Protein AF-A0A2A4JG97-F1 (afdb_monomer_lite)

pLDDT: mean 82.84, std 9.25, range [38.19, 96.69]

Sequence (139 aa):
MTTPAKLYGRELSTYDEVDVDELLAKLSQEELTMLAKEVDPDDNFLPPSQRNNYDCEKDPTGPLNRKKLIEHINKQALETPDRPEIKPYVAGVVRGKKWIPPPAPEKVREAEEQISIDLGDEYERALTDASQEEIIDLA

Radius of gyration: 41.35 Å; chains: 1; bounding box: 67×60×105 Å

Foldseek 3Di:
DDDADDDPNHGPVVCVPDDPVVVVVPDDPVVNVVVCLPACCPPPVDDNVSRHSDDDPDDDPPDDDPVVVVVVVVVCVVPDDDDDDPDDDDPPDDPDDDDDDDPDPVVVVVVVVVVPDCPDPVVVCCVVVDDPVRVVVVD

Secondary structure (DSSP, 8-state):
-PPPPEETTEEGGGSTTS-HHHHHHTS-HHHHHHHHH---TT-TTS-GGGS------SPP--S--HHHHHHHHHHHHHHSPPPP-SS---TT---SPPP-PPPPPHHHHHHHHHS-----HHHHHHHHH--HHHHHHH-

Structure (mmCIF, N/CA/C/O backbone):
data_AF-A0A2A4JG97-F1
#
_entry.id   AF-A0A2A4JG97-F1
#
loop_
_atom_site.group_PDB
_atom_site.id
_atom_site.type_symbol
_atom_site.label_atom_id
_atom_site.label_alt_id
_atom_site.label_comp_id
_atom_site.label_asym_id
_atom_site.label_entity_id
_atom_site.label_seq_id
_atom_site.pdbx_PDB_ins_code
_atom_site.Cartn_x
_atom_site.Cartn_y
_atom_site.Cartn_z
_atom_site.occupancy
_atom_site.B_iso_or_equiv
_atom_site.auth_seq_id
_atom_site.auth_comp_id
_atom_site.auth_asym_id
_atom_site.auth_atom_id
_atom_site.pdbx_PDB_model_num
ATOM 1 N N . MET A 1 1 ? -26.317 -37.045 9.243 1.00 38.19 1 MET A N 1
ATOM 2 C CA . MET A 1 1 ? -25.843 -36.593 10.565 1.00 38.19 1 MET A CA 1
ATOM 3 C C . MET A 1 1 ? -24.667 -35.671 10.313 1.00 38.19 1 MET A C 1
ATOM 5 O O . MET A 1 1 ? -23.613 -36.154 9.925 1.00 38.19 1 MET A O 1
ATOM 9 N N . THR A 1 2 ? -24.880 -34.360 10.361 1.00 52.72 2 THR A N 1
ATOM 10 C CA . THR A 1 2 ? -23.806 -33.380 10.163 1.00 52.72 2 THR A CA 1
ATOM 11 C C . THR A 1 2 ? -22.958 -33.374 11.430 1.00 52.72 2 THR A C 1
ATOM 13 O O . THR A 1 2 ? -23.493 -33.169 12.516 1.00 52.72 2 THR A O 1
ATOM 16 N N . THR A 1 3 ? -21.666 -33.675 11.322 1.00 58.34 3 THR A N 1
ATOM 17 C CA . THR A 1 3 ? -20.728 -33.550 12.445 1.00 58.34 3 THR A CA 1
ATOM 18 C C . THR A 1 3 ? -20.793 -32.130 13.014 1.00 58.34 3 THR A C 1
ATOM 20 O O . THR A 1 3 ? -20.800 -31.191 12.213 1.00 58.34 3 THR A O 1
ATOM 23 N N . PRO A 1 4 ? -20.853 -31.957 14.347 1.00 66.81 4 PRO A N 1
ATOM 24 C CA . PRO A 1 4 ? -20.870 -30.631 14.956 1.00 66.81 4 PRO A CA 1
ATOM 25 C C . PRO A 1 4 ? -19.628 -29.848 14.520 1.00 66.81 4 PRO A C 1
ATOM 27 O O . PRO A 1 4 ? -18.530 -30.404 14.407 1.00 66.81 4 PRO A O 1
ATOM 30 N N . ALA A 1 5 ? -19.819 -28.569 14.196 1.00 72.75 5 ALA A N 1
ATOM 31 C CA . ALA A 1 5 ? -18.732 -27.695 13.784 1.00 72.75 5 ALA A CA 1
ATOM 32 C C . ALA A 1 5 ? -17.753 -27.534 14.956 1.00 72.75 5 ALA A C 1
ATOM 34 O O . ALA A 1 5 ? -18.142 -27.132 16.050 1.00 72.75 5 ALA A O 1
ATOM 35 N N . LYS A 1 6 ? -16.482 -27.879 14.732 1.00 74.81 6 LYS A N 1
ATOM 36 C CA . LYS A 1 6 ? -15.419 -27.746 15.733 1.00 74.81 6 LYS A CA 1
ATOM 37 C C . LYS A 1 6 ? -14.670 -26.446 15.492 1.00 74.81 6 LYS A C 1
ATOM 39 O O . LYS A 1 6 ? -14.139 -26.249 14.400 1.00 74.81 6 LYS A O 1
ATOM 44 N N . LEU A 1 7 ? -14.575 -25.604 16.514 1.00 74.06 7 LEU A N 1
ATOM 45 C CA . LEU A 1 7 ? -13.773 -24.384 16.487 1.00 74.06 7 LEU A CA 1
ATOM 46 C C . LEU A 1 7 ? -12.486 -24.639 17.282 1.00 74.06 7 LEU A C 1
ATOM 48 O O . LEU A 1 7 ? -12.543 -25.052 18.438 1.00 74.06 7 LEU A O 1
ATOM 52 N N . TYR A 1 8 ? -11.321 -24.488 16.642 1.00 75.56 8 TYR A N 1
ATOM 53 C CA . TYR A 1 8 ? -10.003 -24.794 17.234 1.00 75.56 8 TYR A CA 1
ATOM 54 C C . TYR A 1 8 ? -9.905 -26.178 17.916 1.00 75.56 8 TYR A C 1
ATOM 56 O O . TYR A 1 8 ? -9.220 -26.352 18.921 1.00 75.56 8 TYR A O 1
ATOM 64 N N . GLY A 1 9 ? -10.597 -27.187 17.377 1.00 80.56 9 GLY A N 1
ATOM 65 C CA . GLY A 1 9 ? -10.573 -28.551 17.917 1.00 80.56 9 GLY A CA 1
ATOM 66 C C . GLY A 1 9 ? -11.431 -28.776 19.168 1.00 80.56 9 GLY A C 1
ATOM 67 O O . GLY A 1 9 ? -11.420 -29.890 19.693 1.00 80.56 9 GLY A O 1
ATOM 68 N N . ARG A 1 10 ? -12.199 -27.775 19.617 1.00 78.81 10 ARG A N 1
ATOM 69 C CA . ARG A 1 10 ? -13.213 -27.905 20.673 1.00 78.81 10 ARG A CA 1
ATOM 70 C C . ARG A 1 10 ? -14.622 -27.931 20.084 1.00 78.81 10 ARG A C 1
ATOM 72 O O . ARG A 1 10 ? -14.880 -27.355 19.027 1.00 78.81 10 ARG A O 1
ATOM 79 N N . GLU A 1 11 ? -15.515 -28.633 20.775 1.00 82.31 11 GLU A N 1
ATOM 80 C CA . GLU A 1 11 ? -16.948 -28.639 20.470 1.00 82.31 11 GLU A CA 1
ATOM 81 C C . GLU A 1 11 ? -17.528 -27.251 20.763 1.00 82.31 11 GLU A C 1
ATOM 83 O O . GLU A 1 11 ? -17.237 -26.673 21.816 1.00 82.31 11 GLU A O 1
ATOM 88 N N . LEU A 1 12 ? -18.340 -26.723 19.840 1.00 77.81 12 LEU A N 1
ATOM 89 C CA . LEU A 1 12 ? -18.890 -25.365 19.926 1.00 77.81 12 LEU A CA 1
ATOM 90 C C . LEU A 1 12 ? -19.725 -25.149 21.200 1.00 77.81 12 LEU A C 1
ATOM 92 O O . LEU A 1 12 ? -19.654 -24.083 21.798 1.00 77.81 12 LEU A O 1
ATOM 96 N N . SER A 1 13 ? -20.396 -26.202 21.679 1.00 82.19 13 SER A N 1
ATOM 97 C CA . SER A 1 13 ? -21.193 -26.199 22.914 1.00 82.19 13 SER A CA 1
ATOM 98 C C . SER A 1 13 ? -20.403 -25.828 24.171 1.00 82.19 13 SER A C 1
ATOM 100 O O . SER A 1 13 ? -20.981 -25.448 25.178 1.00 82.19 13 SER A O 1
ATOM 102 N N . THR A 1 14 ? -19.073 -25.941 24.136 1.00 81.19 14 THR A N 1
ATOM 103 C CA . THR A 1 14 ? -18.201 -25.555 25.260 1.00 81.19 14 THR A CA 1
ATOM 104 C C . THR A 1 14 ? -18.167 -24.036 25.459 1.00 81.19 14 THR A C 1
ATOM 106 O O . THR A 1 14 ? -17.813 -23.563 26.534 1.00 81.19 14 THR A O 1
ATOM 109 N N . TYR A 1 15 ? -18.486 -23.269 24.415 1.00 79.88 15 TYR A N 1
ATOM 110 C CA . TYR A 1 15 ? -18.492 -21.808 24.442 1.00 79.88 15 TYR A CA 1
ATOM 111 C C . TYR A 1 15 ? -19.867 -21.228 24.808 1.00 79.88 15 TYR A C 1
ATOM 113 O O . TYR A 1 15 ? -19.931 -20.060 25.172 1.00 79.88 15 TYR A O 1
ATOM 121 N N . ASP A 1 16 ? -20.935 -22.037 24.779 1.00 81.94 16 ASP A N 1
ATOM 122 C CA . ASP A 1 16 ? -22.303 -21.611 25.123 1.00 81.94 16 ASP A CA 1
ATOM 123 C C . ASP A 1 16 ? -22.454 -21.257 26.615 1.00 81.94 16 ASP A C 1
ATOM 125 O O . ASP A 1 16 ? -23.319 -20.468 26.985 1.00 81.94 16 ASP A O 1
ATOM 129 N N . GLU A 1 17 ? -21.612 -21.834 27.478 1.00 82.94 17 GLU A N 1
ATOM 130 C CA . GLU A 1 17 ? -21.622 -21.607 28.933 1.00 82.94 17 GLU A CA 1
ATOM 131 C C . GLU A 1 17 ? -20.695 -20.461 29.379 1.00 82.94 17 GLU A C 1
ATOM 133 O O . GLU A 1 17 ? -20.587 -20.179 30.573 1.00 82.94 17 GLU A O 1
ATOM 138 N N . VAL A 1 18 ? -19.989 -19.809 28.449 1.00 86.44 18 VAL A N 1
ATOM 139 C CA . VAL A 1 18 ? -19.068 -18.715 28.781 1.00 86.44 18 VAL A CA 1
ATOM 140 C C . VAL A 1 18 ? -19.859 -17.431 29.019 1.00 86.44 18 VAL A C 1
ATOM 142 O O . VAL A 1 18 ? -20.568 -16.961 28.133 1.00 86.44 18 VAL A O 1
ATOM 145 N N . ASP A 1 19 ? -19.692 -16.832 30.200 1.00 88.62 19 ASP A N 1
ATOM 146 C CA . ASP A 1 19 ? -20.252 -15.515 30.505 1.00 88.62 19 ASP A CA 1
ATOM 147 C C . ASP A 1 19 ? -19.514 -14.429 29.705 1.00 88.62 19 ASP A C 1
ATOM 149 O O . ASP A 1 19 ? -18.356 -14.082 29.969 1.00 88.62 19 ASP A O 1
ATOM 153 N N . VAL A 1 20 ? -20.198 -13.916 28.684 1.00 87.56 20 VAL A N 1
ATOM 154 C CA . VAL A 1 20 ? -19.679 -12.881 27.790 1.00 87.56 20 VAL A CA 1
ATOM 155 C C . VAL A 1 20 ? -19.493 -11.558 28.534 1.00 87.56 20 VAL A C 1
ATOM 157 O O . VAL A 1 20 ? -18.510 -10.861 28.281 1.00 87.56 20 VAL A O 1
ATOM 160 N N . ASP A 1 21 ? -20.366 -11.230 29.488 1.00 89.25 21 ASP A N 1
ATOM 161 C CA . ASP A 1 21 ? -20.299 -9.967 30.224 1.00 89.25 21 ASP A CA 1
ATOM 162 C C . ASP A 1 21 ? -19.078 -9.945 31.155 1.00 89.25 21 ASP A C 1
ATOM 164 O O . ASP A 1 21 ? -18.365 -8.939 31.233 1.00 89.25 21 ASP A O 1
ATOM 168 N N . GLU A 1 22 ? -18.766 -11.074 31.801 1.00 92.81 22 GLU A N 1
ATOM 169 C CA . GLU A 1 22 ? -17.550 -11.212 32.615 1.00 92.81 22 GLU A CA 1
ATOM 170 C C . GLU A 1 22 ? -16.274 -11.079 31.765 1.00 92.81 22 GLU A C 1
ATOM 172 O O . GLU A 1 22 ? -15.271 -10.510 32.212 1.00 92.81 22 GLU A O 1
ATOM 177 N N . LEU A 1 23 ? -16.293 -11.598 30.534 1.00 89.81 23 LEU A N 1
ATOM 178 C CA . LEU A 1 23 ? -15.163 -11.489 29.613 1.00 89.81 23 LEU A CA 1
ATOM 179 C C . LEU A 1 23 ? -14.954 -10.039 29.160 1.00 89.81 23 LEU A C 1
ATOM 181 O O . LEU A 1 23 ? -13.821 -9.553 29.178 1.00 89.81 23 LEU A O 1
ATOM 185 N N . LEU A 1 24 ? -16.040 -9.341 28.820 1.00 89.00 24 LEU A N 1
ATOM 186 C CA . LEU A 1 24 ? -16.017 -7.928 28.437 1.00 89.00 24 LEU A CA 1
ATOM 187 C C . LEU A 1 24 ? -15.556 -7.024 29.587 1.00 89.00 24 LEU A C 1
ATOM 189 O O . LEU A 1 24 ? -14.801 -6.083 29.356 1.00 89.00 24 LEU A O 1
ATOM 193 N N . ALA A 1 25 ? -15.923 -7.340 30.831 1.00 91.62 25 ALA A N 1
ATOM 194 C CA . ALA A 1 25 ? -15.516 -6.569 32.007 1.00 91.62 25 ALA A CA 1
ATOM 195 C C . ALA A 1 25 ? -14.004 -6.626 32.312 1.00 91.62 25 ALA A C 1
ATOM 197 O O . ALA A 1 25 ? -13.491 -5.770 33.034 1.00 91.62 25 ALA A O 1
ATOM 198 N N . LYS A 1 26 ? -13.282 -7.629 31.791 1.00 93.31 26 LYS A N 1
ATOM 199 C CA . LYS A 1 26 ? -11.824 -7.776 31.968 1.00 93.31 26 LYS A CA 1
ATOM 200 C C . LYS A 1 26 ? -11.008 -6.953 30.968 1.00 93.31 26 LYS A C 1
ATOM 202 O O . LYS A 1 26 ? -9.805 -6.803 31.172 1.00 93.31 26 LYS A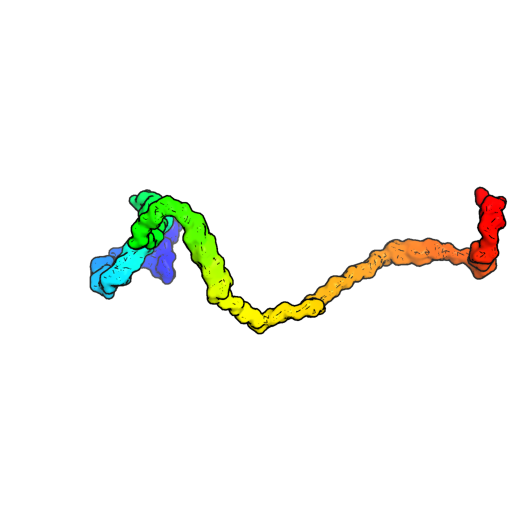 O 1
ATOM 207 N N . LEU A 1 27 ? -11.636 -6.456 29.904 1.00 91.81 27 LEU A N 1
ATOM 208 C CA . LEU A 1 27 ? -10.985 -5.652 28.874 1.00 91.81 27 LEU A CA 1
ATOM 209 C C . LEU A 1 27 ? -10.903 -4.184 29.309 1.00 91.81 27 LEU A C 1
ATOM 211 O O . LEU A 1 27 ? -11.809 -3.641 29.944 1.00 91.81 27 LEU A O 1
ATOM 215 N N . SER A 1 28 ? -9.805 -3.525 28.954 1.00 94.06 28 SER A N 1
ATOM 216 C CA . SER A 1 28 ? -9.671 -2.077 29.119 1.00 94.06 28 SER A CA 1
ATOM 217 C C . SER A 1 28 ? -10.564 -1.316 28.129 1.00 94.06 28 SER A C 1
ATOM 219 O O . SER A 1 28 ? -10.992 -1.846 27.104 1.00 94.06 28 SER A O 1
ATOM 221 N N . GLN A 1 29 ? -10.816 -0.030 28.396 1.00 90.50 29 GLN A N 1
ATOM 222 C CA . GLN A 1 29 ? -11.602 0.824 27.496 1.00 90.50 29 GLN A CA 1
ATOM 223 C C . GLN A 1 29 ? -11.007 0.892 26.076 1.00 90.50 29 GLN A C 1
ATOM 225 O O . GLN A 1 29 ? -11.745 0.954 25.091 1.00 90.50 29 GLN A O 1
ATOM 230 N N . GLU A 1 30 ? -9.677 0.878 25.963 1.00 89.75 30 GLU A N 1
ATOM 231 C CA . GLU A 1 30 ? -8.971 0.889 24.678 1.00 89.75 30 GLU A CA 1
ATOM 232 C C . GLU A 1 30 ? -9.186 -0.419 23.910 1.00 89.75 30 GLU A C 1
ATOM 234 O O . GLU A 1 30 ? -9.509 -0.390 22.723 1.00 89.75 30 GLU A O 1
ATOM 239 N N . GLU A 1 31 ? -9.088 -1.564 24.589 1.00 90.25 31 GLU A N 1
ATOM 240 C CA . GLU A 1 31 ? -9.317 -2.881 23.985 1.00 90.25 31 GLU A CA 1
ATOM 241 C C . GLU A 1 31 ? -10.778 -3.088 23.591 1.00 90.25 31 GLU A C 1
ATOM 243 O O . GLU A 1 31 ? -11.042 -3.616 22.516 1.00 90.25 31 GLU A O 1
ATOM 248 N N . LEU A 1 32 ? -11.729 -2.604 24.395 1.00 89.44 32 LEU A N 1
ATOM 249 C CA . LEU A 1 32 ? -13.149 -2.595 24.031 1.00 89.44 32 LEU A CA 1
ATOM 250 C C . LEU A 1 32 ? -13.406 -1.750 22.779 1.00 89.44 32 LEU A C 1
ATOM 252 O O . LEU A 1 32 ? -14.187 -2.139 21.913 1.00 89.44 32 LEU A O 1
ATOM 256 N N . THR A 1 33 ? -12.723 -0.609 22.657 1.00 85.94 33 THR A N 1
ATOM 257 C CA . THR A 1 33 ? -12.836 0.260 21.478 1.00 85.94 33 THR A CA 1
ATOM 258 C C . THR A 1 33 ? -12.225 -0.400 20.240 1.00 85.94 33 THR A C 1
ATOM 260 O O . THR A 1 33 ? -12.788 -0.289 19.154 1.00 85.94 33 THR A O 1
ATOM 263 N N . MET A 1 34 ? -11.097 -1.103 20.383 1.00 85.81 34 MET A N 1
ATOM 264 C CA . MET A 1 34 ? -10.505 -1.886 19.292 1.00 85.81 34 MET A CA 1
ATOM 265 C C . MET A 1 34 ? -11.398 -3.056 18.883 1.00 85.81 34 MET A C 1
ATOM 267 O O . MET A 1 34 ? -11.659 -3.216 17.696 1.00 85.81 34 MET A O 1
ATOM 271 N N . LEU A 1 35 ? -11.926 -3.810 19.849 1.00 87.00 35 LEU A N 1
ATOM 272 C CA . LEU A 1 35 ? -12.824 -4.935 19.601 1.00 87.00 35 LEU A CA 1
ATOM 273 C C . LEU A 1 35 ? -14.101 -4.485 18.879 1.00 87.00 35 LEU A C 1
ATOM 275 O O . LEU A 1 35 ? -14.516 -5.111 17.913 1.00 87.00 35 LEU A O 1
ATOM 279 N N . ALA A 1 36 ? -14.688 -3.356 19.284 1.00 83.56 36 ALA A N 1
ATOM 280 C CA . ALA A 1 36 ? -15.848 -2.778 18.603 1.00 83.56 36 ALA A CA 1
ATOM 281 C C . ALA A 1 36 ? -15.544 -2.304 1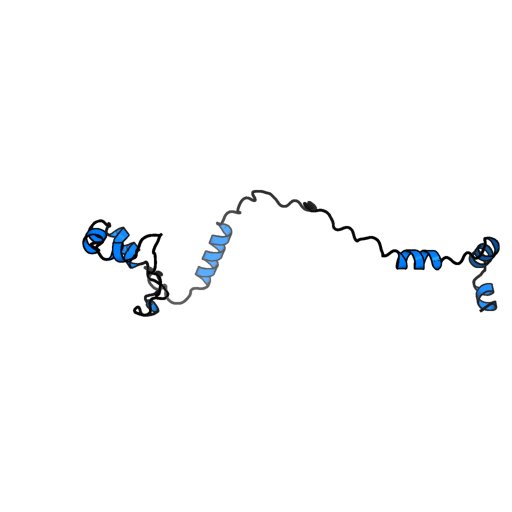7.169 1.00 83.56 36 ALA A C 1
ATOM 283 O O . ALA A 1 36 ? -16.459 -2.194 16.353 1.00 83.56 36 ALA A O 1
ATOM 284 N N . LYS A 1 37 ? -14.275 -2.006 16.860 1.00 82.81 37 LYS A N 1
ATOM 285 C CA . LYS A 1 37 ? -13.819 -1.641 15.513 1.00 82.81 37 LYS A CA 1
ATOM 286 C C . LYS A 1 37 ? -13.529 -2.855 14.635 1.00 82.81 37 LYS A C 1
ATOM 288 O O . LYS A 1 37 ? -13.353 -2.657 13.442 1.00 82.81 37 LYS A O 1
ATOM 293 N N . GLU A 1 38 ? -13.460 -4.074 15.167 1.00 82.00 38 GLU A N 1
ATOM 294 C CA . GLU A 1 38 ? -13.288 -5.290 14.366 1.00 82.00 38 GLU A CA 1
ATOM 295 C C . GLU A 1 38 ? -14.639 -5.753 13.817 1.00 82.00 38 GLU A C 1
ATOM 297 O O . GLU A 1 38 ? -15.318 -6.600 14.394 1.00 82.00 38 GLU A O 1
ATOM 302 N N . VAL A 1 39 ? -15.045 -5.164 12.691 1.00 77.69 39 VAL A N 1
ATOM 303 C CA . VAL A 1 39 ? -16.292 -5.529 12.015 1.00 77.69 39 VAL A CA 1
ATOM 304 C C . VAL A 1 39 ? -16.019 -6.562 10.926 1.00 77.69 39 VAL A C 1
ATOM 306 O O . VAL A 1 39 ? -15.091 -6.407 10.131 1.00 77.69 39 VAL A O 1
ATOM 309 N N . ASP A 1 40 ? -16.850 -7.603 10.866 1.00 82.31 40 ASP A N 1
ATOM 310 C CA . ASP A 1 40 ? -16.825 -8.560 9.763 1.00 82.31 40 ASP A CA 1
ATOM 311 C C . ASP A 1 40 ? -17.339 -7.876 8.476 1.00 82.31 40 ASP A C 1
ATOM 313 O O . ASP A 1 40 ? -18.499 -7.441 8.430 1.00 82.31 40 ASP A O 1
ATOM 317 N N . PRO A 1 41 ? -16.510 -7.756 7.419 1.00 82.38 41 PRO A N 1
ATOM 318 C CA . PRO A 1 41 ? -16.925 -7.140 6.161 1.00 82.38 41 PRO A CA 1
ATOM 319 C C . PRO A 1 41 ? -18.125 -7.846 5.502 1.00 82.38 41 PRO A C 1
ATOM 321 O O . PRO A 1 41 ? -18.840 -7.223 4.705 1.00 82.38 41 PRO A O 1
ATOM 324 N N . ASP A 1 42 ? -18.376 -9.108 5.857 1.00 84.94 42 ASP A N 1
ATOM 325 C CA . ASP A 1 42 ? -19.456 -9.933 5.320 1.00 84.94 42 ASP A CA 1
ATOM 326 C C . ASP A 1 42 ? -20.705 -9.981 6.228 1.00 84.94 42 ASP A C 1
ATOM 328 O O . ASP A 1 42 ? -21.691 -10.642 5.878 1.00 84.94 42 ASP A O 1
ATOM 332 N N . ASP A 1 43 ? -20.738 -9.243 7.349 1.00 88.06 43 ASP A N 1
ATOM 333 C CA . ASP A 1 43 ? -21.903 -9.221 8.246 1.00 88.06 43 ASP A CA 1
ATOM 334 C C . ASP A 1 43 ? -23.12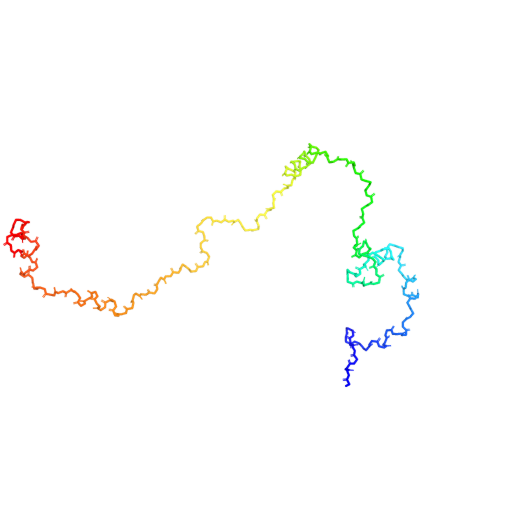4 -8.562 7.583 1.00 88.06 43 ASP A C 1
ATOM 336 O O . ASP A 1 43 ? -23.228 -7.341 7.434 1.00 88.06 43 ASP A O 1
ATOM 340 N N . ASN A 1 44 ? -24.103 -9.390 7.214 1.00 86.56 44 ASN A N 1
ATOM 341 C CA . ASN A 1 44 ? -25.329 -8.959 6.554 1.00 86.56 44 ASN A CA 1
ATOM 342 C C . ASN A 1 44 ? -26.269 -8.119 7.429 1.00 86.56 44 ASN A C 1
ATOM 344 O O . ASN A 1 44 ? -27.132 -7.433 6.873 1.00 86.56 44 ASN A O 1
ATOM 348 N N . PHE A 1 45 ? -26.112 -8.144 8.753 1.00 87.06 45 PHE A N 1
ATOM 349 C CA . PHE A 1 45 ? -26.934 -7.363 9.680 1.00 87.06 45 PHE A CA 1
ATOM 350 C C . PHE A 1 45 ? -26.437 -5.923 9.852 1.00 87.06 45 PHE A C 1
ATOM 352 O O . PHE A 1 45 ? -27.207 -5.062 10.280 1.00 87.06 45 PHE A O 1
ATOM 359 N N . LEU A 1 46 ? -25.194 -5.634 9.457 1.00 84.94 46 LEU A N 1
ATOM 360 C CA . LEU A 1 46 ? -24.632 -4.286 9.461 1.00 84.94 46 LEU A CA 1
ATOM 361 C C . LEU A 1 46 ? -24.793 -3.616 8.084 1.00 84.94 46 LEU A C 1
ATOM 363 O O . LEU A 1 46 ? -24.630 -4.267 7.044 1.00 84.94 46 LEU A O 1
ATOM 367 N N . PRO A 1 47 ? -25.107 -2.310 8.014 1.00 87.75 47 PRO A N 1
ATOM 368 C CA . PRO A 1 47 ? -25.128 -1.581 6.751 1.00 87.75 47 PRO A CA 1
ATOM 369 C C . PRO A 1 47 ? -23.712 -1.493 6.149 1.00 87.75 47 PRO A C 1
ATOM 371 O O . PRO A 1 47 ? -22.746 -1.378 6.903 1.00 87.75 47 PRO A O 1
ATOM 374 N N . PRO A 1 48 ? -23.552 -1.458 4.809 1.00 85.69 48 PRO A N 1
ATOM 375 C CA . PRO A 1 48 ? -22.233 -1.454 4.162 1.00 85.69 48 PRO A CA 1
ATOM 376 C C . PRO A 1 48 ? -21.276 -0.353 4.640 1.00 85.69 48 PRO A C 1
ATOM 378 O O . PRO A 1 48 ? -20.068 -0.554 4.667 1.00 85.69 48 PRO A O 1
ATOM 381 N N . SER A 1 49 ? -21.804 0.804 5.053 1.00 83.19 49 SER A N 1
ATOM 382 C CA . SER A 1 49 ? -21.008 1.911 5.596 1.00 83.19 49 SER A CA 1
ATOM 383 C C . SER A 1 49 ? -20.367 1.615 6.955 1.00 83.19 49 SER A C 1
ATOM 385 O O . SER A 1 49 ? -19.458 2.333 7.347 1.00 83.19 49 SER A O 1
ATOM 387 N N . GLN A 1 50 ? -20.854 0.606 7.679 1.00 82.31 50 GLN A N 1
ATOM 388 C CA . GLN A 1 50 ? -20.362 0.198 8.999 1.00 82.31 50 GLN A CA 1
ATOM 389 C C . GLN A 1 50 ? -19.544 -1.098 8.947 1.00 82.31 50 GLN A C 1
ATOM 391 O O . GLN A 1 50 ? -19.010 -1.505 9.965 1.00 82.31 50 GLN A O 1
ATOM 396 N N . ARG A 1 51 ? -19.396 -1.721 7.769 1.00 87.06 51 ARG A N 1
ATOM 397 C CA . ARG A 1 51 ? -18.602 -2.947 7.555 1.00 87.06 51 ARG A CA 1
ATOM 398 C C . ARG A 1 51 ? -17.113 -2.680 7.299 1.00 87.06 51 ARG A C 1
ATOM 400 O O . ARG A 1 51 ? -16.417 -3.508 6.719 1.00 87.06 51 ARG A O 1
ATOM 407 N N . ASN A 1 52 ? -16.639 -1.481 7.627 1.00 80.94 52 ASN A N 1
ATOM 408 C CA . ASN A 1 52 ? -15.260 -1.068 7.408 1.00 80.94 52 ASN A CA 1
ATOM 409 C C . ASN A 1 52 ? -14.720 -0.400 8.671 1.00 80.94 52 ASN A C 1
ATOM 411 O O . ASN A 1 52 ? -15.365 0.472 9.244 1.00 80.94 52 ASN A O 1
ATOM 415 N N . ASN A 1 53 ? -13.501 -0.775 9.045 1.00 80.44 53 ASN A N 1
ATOM 416 C CA . ASN A 1 53 ? -12.796 -0.269 10.220 1.00 80.44 53 ASN A CA 1
ATOM 417 C C . ASN A 1 53 ? -12.195 1.130 9.982 1.00 80.44 53 ASN A C 1
ATOM 419 O O . ASN A 1 53 ? -11.546 1.694 10.863 1.00 80.44 53 ASN A O 1
ATOM 423 N N . TYR A 1 54 ? -12.340 1.671 8.768 1.00 79.50 54 TYR A N 1
ATOM 424 C CA . TYR A 1 54 ? -11.848 2.989 8.407 1.00 79.50 54 TYR A CA 1
ATOM 425 C C . TYR A 1 54 ? -12.630 4.080 9.138 1.00 79.50 54 TYR A C 1
ATOM 427 O O . TYR A 1 54 ? -13.761 4.408 8.783 1.00 79.50 54 TYR A O 1
ATOM 435 N N . ASP A 1 55 ? -11.965 4.682 10.115 1.00 74.19 55 ASP A N 1
ATOM 436 C CA . ASP A 1 55 ? -12.399 5.886 10.802 1.00 74.19 55 ASP A CA 1
ATOM 437 C C . ASP A 1 55 ? -11.406 7.011 10.484 1.00 74.19 55 ASP A C 1
ATOM 439 O O . ASP A 1 55 ? -10.186 6.841 10.596 1.00 74.19 55 ASP A O 1
ATOM 443 N N . CYS A 1 56 ? -11.918 8.148 10.018 1.00 77.62 56 CYS A N 1
ATOM 444 C CA . CYS A 1 56 ? -11.109 9.318 9.706 1.00 77.62 56 CYS A CA 1
ATOM 445 C C . CYS A 1 56 ? -11.511 10.446 10.646 1.00 77.62 56 CYS A C 1
ATOM 447 O O . CYS A 1 56 ? -12.446 11.191 10.373 1.00 77.62 56 CYS A O 1
ATOM 449 N N . GLU A 1 57 ? -10.742 10.614 11.719 1.00 81.81 57 GLU A N 1
ATOM 450 C CA . GLU A 1 57 ? -10.921 11.706 12.687 1.00 81.81 57 GLU A CA 1
ATOM 451 C C . GLU A 1 57 ? -10.600 13.093 12.097 1.00 81.81 57 GLU A C 1
ATOM 453 O O . GLU A 1 57 ? -10.751 14.116 12.761 1.00 81.81 57 GLU A O 1
ATOM 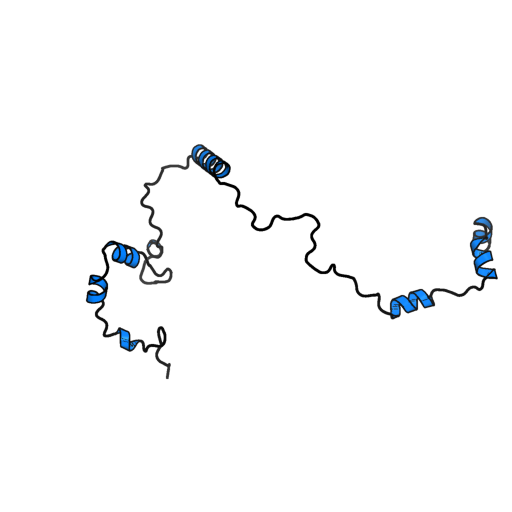458 N N . LYS A 1 58 ? -10.098 13.153 10.856 1.00 84.31 58 LYS A N 1
ATOM 459 C CA . LYS A 1 58 ? -9.723 14.410 10.208 1.00 84.31 58 LYS A CA 1
ATOM 460 C C . LYS A 1 58 ? -10.939 15.032 9.544 1.00 84.31 58 LYS A C 1
ATOM 462 O O . LYS A 1 58 ? -11.541 14.431 8.656 1.00 84.31 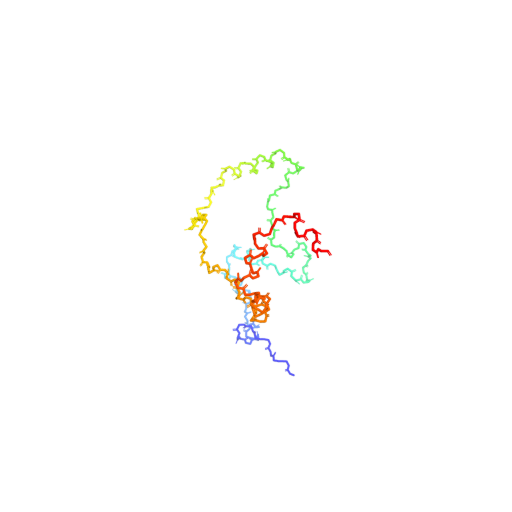58 LYS A O 1
ATOM 467 N N . ASP A 1 59 ? -11.198 16.287 9.891 1.00 85.88 59 ASP A N 1
ATOM 468 C CA . ASP A 1 59 ? -12.190 17.094 9.196 1.00 85.88 59 ASP A CA 1
ATOM 469 C C . ASP A 1 59 ? -11.916 17.152 7.682 1.00 85.88 59 ASP A C 1
ATOM 471 O O . ASP A 1 59 ? -10.753 17.184 7.241 1.00 85.88 59 ASP A O 1
ATOM 475 N N . PRO A 1 60 ? -12.972 17.207 6.850 1.00 86.88 60 PRO A N 1
ATOM 476 C CA . PRO A 1 60 ? -12.815 17.353 5.414 1.00 86.88 60 PRO A CA 1
ATOM 477 C C . PRO A 1 60 ? -12.061 18.649 5.094 1.00 86.88 60 PRO A C 1
ATOM 479 O O . PRO A 1 60 ? -12.465 19.749 5.459 1.00 86.88 60 PRO A O 1
ATOM 482 N N . THR A 1 61 ? -10.968 18.531 4.342 1.00 85.75 61 THR A N 1
ATOM 483 C CA . THR A 1 61 ? -10.047 19.650 4.053 1.00 85.75 61 THR A CA 1
ATOM 484 C C . THR A 1 61 ? -10.536 20.621 2.963 1.00 85.75 61 THR A C 1
ATOM 486 O O . THR A 1 61 ? -9.764 21.448 2.474 1.00 85.75 61 THR A O 1
ATOM 489 N N . GLY A 1 62 ? -11.819 20.556 2.592 1.00 87.94 62 GLY A N 1
ATOM 490 C CA . GLY A 1 62 ? -12.412 21.365 1.525 1.00 87.94 62 GLY A CA 1
ATOM 491 C C . GLY A 1 62 ? -12.059 20.872 0.110 1.00 87.94 62 GLY A C 1
ATOM 492 O O . GLY A 1 62 ? -11.686 19.711 -0.073 1.00 87.94 62 GLY A O 1
ATOM 493 N N . PRO A 1 63 ? -12.209 21.718 -0.929 1.00 91.06 63 PRO A N 1
ATOM 494 C CA . PRO A 1 63 ? -11.907 21.334 -2.306 1.00 91.06 63 PRO A CA 1
ATOM 495 C C . PRO A 1 63 ? -10.412 21.046 -2.507 1.00 91.06 63 PRO A C 1
ATOM 497 O O . PRO A 1 63 ? -9.542 21.686 -1.916 1.00 91.06 63 PRO A O 1
ATOM 500 N N . LEU A 1 64 ? -10.108 20.097 -3.397 1.00 89.44 64 LEU A N 1
ATOM 501 C CA . LEU A 1 64 ? -8.747 19.618 -3.642 1.00 89.44 64 LEU A CA 1
ATOM 502 C C . LEU A 1 64 ? -7.789 20.747 -4.067 1.00 89.44 64 LEU A C 1
ATOM 504 O O . LEU A 1 64 ? -7.850 21.251 -5.191 1.00 89.44 64 LEU A O 1
ATOM 508 N N . ASN A 1 65 ? -6.810 21.058 -3.214 1.00 91.81 65 ASN A N 1
ATOM 509 C CA . ASN A 1 65 ? -5.692 21.928 -3.571 1.00 91.81 65 ASN A CA 1
ATOM 510 C C . ASN A 1 65 ? -4.560 21.119 -4.226 1.00 91.81 65 ASN A C 1
ATOM 512 O O . ASN A 1 65 ? -3.662 20.602 -3.557 1.00 91.81 65 ASN A O 1
ATOM 516 N N . ARG A 1 66 ? -4.588 21.038 -5.561 1.00 94.69 66 ARG A N 1
ATOM 517 C CA . ARG A 1 66 ? -3.589 20.296 -6.351 1.00 94.69 66 ARG A CA 1
ATOM 518 C C . ARG A 1 66 ? -2.147 20.757 -6.118 1.00 94.69 66 ARG A C 1
ATOM 520 O O . ARG A 1 66 ? -1.257 19.916 -6.098 1.00 94.69 66 ARG A O 1
ATOM 527 N N . LYS A 1 67 ? -1.905 22.059 -5.923 1.00 94.38 67 LYS A N 1
ATOM 528 C CA . LYS A 1 67 ? -0.545 22.589 -5.708 1.00 94.38 67 LYS A CA 1
ATOM 529 C C . LYS A 1 67 ? 0.058 22.044 -4.415 1.00 94.38 67 LYS A C 1
ATOM 531 O O . LYS A 1 67 ? 1.163 21.516 -4.440 1.00 94.38 67 LYS A O 1
ATOM 536 N N . LYS A 1 68 ? -0.713 22.096 -3.323 1.00 93.31 68 LYS A N 1
ATOM 537 C CA . LYS A 1 68 ? -0.304 21.572 -2.011 1.00 93.31 68 LYS A CA 1
ATOM 538 C C . LYS A 1 68 ? -0.058 20.060 -2.050 1.00 93.31 68 LYS A C 1
ATOM 540 O O . LYS A 1 68 ? 0.883 19.579 -1.430 1.00 93.31 68 LYS A O 1
ATOM 545 N N . LEU A 1 69 ? -0.881 19.318 -2.795 1.00 93.81 69 LEU A N 1
ATOM 546 C CA . LEU A 1 69 ? -0.687 17.880 -2.984 1.00 93.81 69 LEU A CA 1
ATOM 547 C C . LEU A 1 69 ? 0.628 17.575 -3.716 1.00 93.81 69 LEU A C 1
ATOM 549 O O . LEU A 1 69 ? 1.395 16.736 -3.260 1.00 93.81 69 LEU A O 1
ATOM 553 N N . ILE A 1 70 ? 0.902 18.269 -4.824 1.00 95.88 70 ILE A N 1
ATOM 554 C CA . ILE A 1 70 ? 2.136 18.073 -5.602 1.00 95.88 70 ILE A CA 1
ATOM 555 C C . ILE A 1 70 ? 3.368 18.424 -4.763 1.00 95.88 70 ILE A C 1
ATOM 557 O O . ILE A 1 70 ? 4.339 17.675 -4.757 1.00 95.88 70 ILE A O 1
ATOM 561 N N . GLU A 1 71 ? 3.322 19.530 -4.020 1.00 96.25 71 GLU A N 1
ATOM 562 C CA . GLU A 1 71 ? 4.403 19.928 -3.115 1.00 96.25 71 GLU A CA 1
ATOM 563 C C . GLU A 1 71 ? 4.662 18.870 -2.035 1.00 96.25 71 GLU A C 1
ATOM 565 O O . GLU A 1 71 ? 5.812 18.509 -1.792 1.00 96.25 71 GLU A O 1
ATOM 570 N N . HIS A 1 72 ? 3.601 18.315 -1.439 1.00 95.38 72 HIS A N 1
ATOM 571 C CA . HIS A 1 72 ? 3.717 17.236 -0.461 1.00 95.38 72 HIS A CA 1
ATOM 572 C C . HIS A 1 72 ? 4.346 15.971 -1.059 1.00 95.38 72 HIS A C 1
ATOM 574 O O . HIS A 1 72 ? 5.258 15.410 -0.455 1.00 95.38 72 HIS A O 1
ATOM 580 N N . ILE A 1 73 ? 3.910 15.554 -2.252 1.00 96.69 73 ILE A N 1
ATOM 581 C CA . ILE A 1 73 ? 4.468 14.387 -2.952 1.00 96.69 73 ILE A CA 1
ATOM 582 C C . ILE A 1 73 ? 5.948 14.610 -3.279 1.00 96.69 73 ILE A C 1
ATOM 584 O O . ILE A 1 73 ? 6.768 13.732 -3.028 1.00 96.69 73 ILE A O 1
ATOM 588 N N . ASN A 1 74 ? 6.310 15.790 -3.790 1.00 95.25 74 ASN A N 1
ATOM 589 C CA . ASN A 1 74 ? 7.700 16.121 -4.106 1.00 95.25 74 ASN A CA 1
ATOM 590 C C . ASN A 1 74 ? 8.577 16.113 -2.854 1.00 95.25 74 ASN A C 1
ATOM 592 O O . ASN A 1 74 ? 9.678 15.569 -2.874 1.00 95.25 74 ASN A O 1
ATOM 596 N N . LYS A 1 75 ? 8.076 16.680 -1.752 1.00 96.44 75 LYS A N 1
ATOM 597 C CA . LYS A 1 75 ? 8.760 16.652 -0.461 1.00 96.44 75 LYS A CA 1
ATOM 598 C C . LYS A 1 75 ? 8.975 15.214 0.013 1.00 96.44 75 LYS A C 1
ATOM 600 O O . LYS A 1 75 ? 10.098 14.849 0.337 1.00 96.44 75 LYS A O 1
ATOM 605 N N . GLN A 1 76 ? 7.932 14.387 -0.022 1.00 95.38 76 GLN A N 1
ATOM 606 C CA . GLN A 1 76 ? 8.024 12.981 0.363 1.00 95.38 76 GLN A CA 1
ATOM 607 C C . GLN A 1 76 ? 9.027 12.216 -0.510 1.00 95.38 76 GLN A C 1
ATOM 609 O O . GLN A 1 76 ? 9.803 11.422 0.014 1.00 95.38 76 GLN A O 1
ATOM 614 N N . ALA A 1 77 ? 9.046 12.466 -1.820 1.00 92.81 77 ALA A N 1
ATOM 615 C CA . ALA A 1 77 ? 9.982 11.823 -2.738 1.00 92.81 77 ALA A CA 1
ATOM 616 C C . ALA A 1 77 ? 11.442 12.214 -2.457 1.00 92.81 77 ALA A C 1
ATOM 618 O O . ALA A 1 77 ? 12.318 11.364 -2.547 1.00 92.81 77 ALA A O 1
ATOM 619 N N . LEU A 1 78 ? 11.697 13.475 -2.092 1.00 92.56 78 LEU A N 1
ATOM 620 C CA . LEU A 1 78 ? 13.035 13.963 -1.738 1.00 92.56 78 LEU A CA 1
ATOM 621 C C . LEU A 1 78 ? 13.502 13.489 -0.354 1.00 92.56 78 LEU A C 1
ATOM 623 O O . LEU A 1 78 ? 14.697 13.301 -0.145 1.00 92.56 78 LEU A O 1
ATOM 627 N N . GLU A 1 79 ? 12.580 13.334 0.598 1.00 94.94 79 GLU A N 1
ATOM 628 C CA . GLU A 1 79 ? 12.891 12.950 1.983 1.00 94.94 79 GLU A CA 1
ATOM 629 C C . GLU A 1 79 ? 12.962 11.434 2.193 1.00 94.94 79 GLU A C 1
ATOM 631 O O . GLU A 1 79 ? 13.573 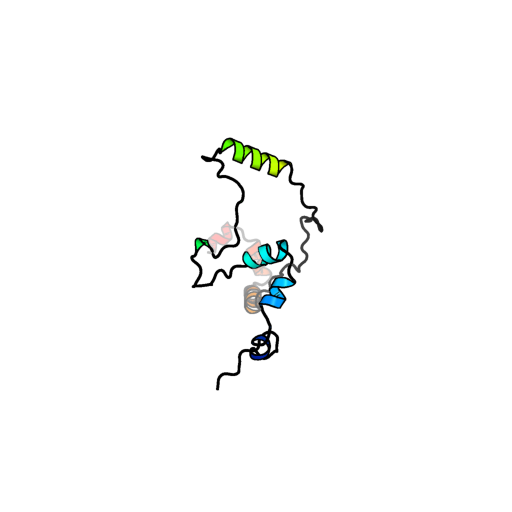10.984 3.162 1.00 94.94 79 GLU A O 1
ATOM 636 N N . THR A 1 80 ? 12.333 10.638 1.322 1.00 90.88 80 THR A N 1
ATOM 637 C CA . THR A 1 80 ? 12.341 9.176 1.447 1.00 90.88 80 THR A CA 1
ATOM 638 C C . THR A 1 80 ? 13.740 8.648 1.121 1.00 90.88 80 THR A C 1
ATOM 640 O O . THR A 1 80 ? 14.173 8.781 -0.022 1.00 90.88 80 THR A O 1
ATOM 643 N N . PRO A 1 81 ? 14.455 8.034 2.083 1.00 90.12 81 PRO A N 1
ATOM 644 C CA . PRO A 1 81 ? 15.789 7.513 1.828 1.00 90.12 81 PRO A CA 1
ATOM 645 C C . PRO A 1 81 ? 15.732 6.274 0.934 1.00 90.12 81 PRO A C 1
ATOM 647 O O . PRO A 1 81 ? 14.807 5.457 1.028 1.00 90.12 81 PRO A O 1
ATOM 650 N N . ASP A 1 82 ? 16.771 6.098 0.122 1.00 86.81 82 ASP A N 1
ATOM 651 C CA . ASP A 1 82 ? 16.949 4.887 -0.669 1.00 86.81 82 ASP A CA 1
ATOM 652 C C . ASP A 1 82 ? 17.067 3.666 0.247 1.00 86.81 82 ASP A C 1
ATOM 654 O O . ASP A 1 82 ? 17.787 3.658 1.252 1.00 86.81 82 ASP A O 1
ATOM 658 N N . ARG A 1 83 ? 16.343 2.601 -0.102 1.00 86.62 83 ARG A N 1
ATOM 659 C CA . ARG A 1 83 ? 16.427 1.338 0.632 1.00 86.62 83 ARG A CA 1
ATOM 660 C C . ARG A 1 83 ? 17.763 0.671 0.298 1.00 86.62 83 ARG A C 1
ATOM 662 O O . ARG A 1 83 ? 18.009 0.420 -0.881 1.00 86.62 83 ARG A O 1
ATOM 669 N N . PRO A 1 84 ? 18.605 0.336 1.292 1.00 85.81 84 PRO A N 1
ATOM 670 C CA . PRO A 1 84 ? 19.887 -0.294 1.019 1.00 85.81 84 PRO A CA 1
ATOM 671 C C . PRO A 1 84 ? 19.672 -1.666 0.375 1.00 85.81 84 PRO A C 1
ATOM 673 O O . PRO A 1 84 ? 18.970 -2.528 0.913 1.00 85.81 84 PRO A O 1
ATOM 676 N N . GLU A 1 85 ? 20.293 -1.882 -0.782 1.00 83.19 85 GLU A N 1
ATOM 677 C CA . GLU A 1 85 ? 20.274 -3.180 -1.444 1.00 83.19 85 GLU A CA 1
ATOM 678 C C . GLU A 1 85 ? 21.122 -4.181 -0.646 1.00 83.19 85 GLU A C 1
ATOM 680 O O . GLU A 1 85 ? 22.343 -4.067 -0.575 1.00 83.19 85 GLU A O 1
ATOM 685 N N . ILE A 1 86 ? 20.485 -5.210 -0.072 1.00 84.62 86 ILE A N 1
ATOM 686 C CA . ILE A 1 86 ? 21.184 -6.285 0.666 1.00 84.62 86 ILE A CA 1
ATOM 687 C C . ILE A 1 86 ? 22.185 -7.019 -0.245 1.00 84.62 86 ILE A C 1
ATOM 689 O O . ILE A 1 86 ? 23.200 -7.542 0.215 1.00 84.62 86 ILE A O 1
ATOM 693 N N . LYS A 1 87 ? 21.895 -7.083 -1.548 1.00 85.62 87 LYS A N 1
ATOM 694 C CA . LYS A 1 87 ? 22.782 -7.645 -2.567 1.00 85.62 87 LYS A CA 1
ATOM 695 C C . LYS A 1 87 ? 22.707 -6.773 -3.818 1.00 85.62 87 LYS A C 1
ATOM 697 O O . LYS A 1 87 ? 21.696 -6.882 -4.513 1.00 85.62 87 LYS A O 1
ATOM 702 N N . PRO A 1 88 ? 23.744 -5.973 -4.120 1.00 85.25 88 PRO A N 1
ATOM 703 C CA . PRO A 1 88 ? 23.722 -5.127 -5.298 1.00 85.25 88 PRO A CA 1
ATOM 704 C C . PRO A 1 88 ? 23.631 -5.974 -6.565 1.00 85.25 88 PRO A C 1
ATOM 706 O O . PRO A 1 88 ? 24.257 -7.040 -6.672 1.00 85.25 88 PRO A O 1
ATOM 709 N N . TYR A 1 89 ? 22.845 -5.506 -7.530 1.00 84.88 89 TYR A N 1
ATOM 710 C CA . TYR A 1 89 ? 22.870 -6.075 -8.871 1.00 84.88 89 TYR A CA 1
ATOM 711 C C . TYR A 1 89 ? 24.257 -5.866 -9.494 1.00 84.88 89 TYR A C 1
ATOM 713 O O . TYR A 1 89 ? 24.784 -4.757 -9.526 1.00 84.88 89 TYR A O 1
ATOM 721 N N . VAL A 1 90 ? 24.847 -6.940 -10.019 1.00 85.38 90 VAL A N 1
ATOM 722 C CA . VAL A 1 90 ? 26.110 -6.883 -10.759 1.00 85.38 90 VAL A CA 1
ATOM 723 C C . VAL A 1 90 ? 25.812 -7.243 -12.206 1.00 85.38 90 VAL A C 1
ATOM 725 O O . VAL A 1 90 ? 25.401 -8.370 -12.505 1.00 85.38 90 VAL A O 1
ATOM 728 N N . ALA A 1 91 ? 26.011 -6.278 -13.104 1.00 87.25 91 ALA A N 1
ATOM 729 C CA . ALA A 1 91 ? 25.825 -6.478 -14.534 1.00 87.25 91 ALA A CA 1
ATOM 730 C C . ALA A 1 91 ? 26.687 -7.653 -15.030 1.00 87.25 91 ALA A C 1
ATOM 732 O O . ALA A 1 91 ? 27.861 -7.772 -14.687 1.00 87.25 91 ALA A O 1
ATOM 733 N N . GLY A 1 92 ? 26.090 -8.545 -15.822 1.00 83.44 92 GLY A N 1
ATOM 734 C CA . GLY A 1 92 ? 26.780 -9.708 -16.396 1.00 83.44 92 GLY A CA 1
ATOM 735 C C . GLY A 1 92 ? 26.845 -10.956 -15.505 1.00 83.44 92 GLY A C 1
ATOM 736 O O . GLY A 1 92 ? 27.308 -11.998 -15.972 1.00 83.44 92 GLY A O 1
ATOM 737 N N . VAL A 1 93 ? 26.341 -10.917 -14.266 1.00 81.81 93 VAL A N 1
ATOM 738 C CA . VAL A 1 93 ? 26.291 -12.113 -13.406 1.00 81.81 93 VAL A CA 1
ATOM 739 C C . VAL A 1 93 ? 25.107 -13.001 -13.787 1.00 81.81 93 VAL A C 1
ATOM 741 O O . VAL A 1 93 ? 23.970 -12.787 -13.369 1.00 81.81 93 VAL A O 1
ATOM 744 N N . VAL A 1 94 ? 25.388 -14.053 -14.554 1.00 84.38 94 VAL A N 1
ATOM 745 C CA . VAL A 1 94 ? 24.433 -15.133 -14.832 1.00 84.38 94 VAL A CA 1
ATOM 746 C C . VAL A 1 94 ? 24.585 -16.199 -13.745 1.00 84.38 94 VAL A C 1
ATOM 748 O O . VAL A 1 94 ? 25.571 -16.926 -13.719 1.00 84.38 94 VAL A O 1
ATOM 751 N N . ARG A 1 95 ? 23.618 -16.288 -12.823 1.00 83.06 95 ARG A N 1
ATOM 752 C CA . ARG A 1 95 ? 23.630 -17.284 -11.726 1.00 83.06 95 ARG A CA 1
ATOM 753 C C . ARG A 1 95 ? 23.183 -18.687 -12.155 1.00 83.06 95 ARG A C 1
ATOM 755 O O . ARG A 1 95 ? 23.376 -19.642 -11.412 1.00 83.06 95 ARG A O 1
ATOM 762 N N . GLY A 1 96 ? 22.548 -18.801 -13.320 1.00 87.31 96 GLY A N 1
ATOM 763 C CA . GLY A 1 96 ? 22.072 -20.062 -13.884 1.00 87.31 96 GLY A CA 1
ATOM 764 C C . GLY A 1 96 ? 23.015 -20.631 -14.941 1.00 87.31 96 GLY A C 1
ATOM 765 O O . GLY A 1 96 ? 23.930 -19.961 -15.418 1.00 87.31 96 GLY A O 1
ATOM 766 N N . LYS A 1 97 ? 22.756 -21.870 -15.362 1.00 88.06 97 LYS A N 1
ATOM 767 C CA . LYS A 1 97 ? 23.399 -22.422 -16.558 1.00 88.06 97 LYS A CA 1
ATOM 768 C C . LYS A 1 97 ? 22.841 -21.697 -17.779 1.00 88.06 97 LYS A C 1
ATOM 770 O O . LYS A 1 97 ? 21.625 -21.600 -17.931 1.00 88.06 97 LYS A O 1
ATOM 775 N N . LYS A 1 98 ? 23.721 -21.195 -18.646 1.00 84.00 98 LYS A N 1
ATOM 776 C CA . LYS A 1 98 ? 23.303 -20.744 -19.976 1.00 84.00 98 LYS A CA 1
ATOM 777 C C . LYS A 1 98 ? 22.721 -21.953 -20.703 1.00 84.00 98 LYS A C 1
ATOM 779 O O . LYS A 1 98 ? 23.324 -23.024 -20.679 1.00 84.00 98 LYS A O 1
ATOM 784 N N . TRP A 1 99 ? 21.536 -21.794 -21.279 1.00 90.19 99 TRP A N 1
ATOM 785 C CA . TRP A 1 99 ? 20.940 -22.843 -22.093 1.00 90.19 99 TRP A CA 1
ATOM 786 C C . TRP A 1 99 ? 21.851 -23.119 -23.291 1.00 90.19 99 TRP A C 1
ATOM 788 O O . TRP A 1 99 ? 22.303 -22.185 -23.954 1.00 90.19 99 TRP A O 1
ATOM 798 N N . ILE A 1 100 ? 22.144 -24.395 -23.524 1.00 87.38 100 ILE A N 1
ATOM 799 C CA . ILE A 1 100 ? 22.898 -24.865 -24.683 1.00 87.38 100 ILE A CA 1
ATOM 800 C C . ILE A 1 100 ? 21.885 -25.609 -25.554 1.00 87.38 100 ILE A C 1
ATOM 802 O O . ILE A 1 100 ? 21.235 -26.523 -25.033 1.00 87.38 100 ILE A O 1
ATOM 806 N N . PRO A 1 101 ? 21.705 -25.222 -26.830 1.00 89.38 101 PRO A N 1
ATOM 807 C CA . PRO A 1 101 ? 20.807 -25.941 -27.718 1.00 89.38 101 PRO A CA 1
ATOM 808 C C . PRO A 1 101 ? 21.260 -27.401 -27.843 1.00 89.38 101 PRO A C 1
ATOM 810 O O . PRO A 1 101 ? 22.464 -27.659 -27.924 1.00 89.38 101 PRO A O 1
ATOM 813 N N . PRO A 1 102 ? 20.324 -28.364 -27.849 1.00 88.75 102 PRO A N 1
ATOM 814 C CA . PRO A 1 102 ? 20.666 -29.744 -28.151 1.00 88.75 102 PRO A CA 1
ATOM 815 C C . PRO A 1 102 ? 21.262 -29.836 -29.566 1.00 88.75 102 PRO A C 1
ATOM 817 O O . PRO A 1 102 ? 20.904 -29.028 -30.430 1.00 88.75 102 PRO A O 1
ATOM 820 N N . PRO A 1 103 ? 22.166 -30.801 -29.816 1.00 84.94 103 PRO A N 1
ATOM 821 C CA . PRO A 1 103 ? 22.695 -31.024 -31.155 1.00 84.94 103 PRO A CA 1
ATOM 822 C C . PRO A 1 103 ? 21.549 -31.280 -32.140 1.00 84.94 103 PRO A C 1
ATOM 824 O O . PRO A 1 103 ? 20.530 -31.874 -31.777 1.00 84.94 103 PRO A O 1
ATOM 827 N N . ALA A 1 104 ? 21.725 -30.826 -33.385 1.00 82.12 104 ALA A N 1
ATOM 828 C CA . ALA A 1 104 ? 20.779 -31.109 -34.456 1.00 82.12 104 ALA A CA 1
ATOM 829 C C . ALA A 1 104 ? 20.556 -32.632 -34.570 1.00 82.12 104 ALA A C 1
ATOM 831 O O . ALA A 1 104 ? 21.504 -33.401 -34.366 1.00 82.12 104 ALA A O 1
ATOM 832 N N . PRO A 1 105 ? 19.320 -33.081 -34.854 1.00 85.50 105 PRO A N 1
ATOM 833 C CA . PRO A 1 105 ? 19.007 -34.504 -34.951 1.00 85.50 105 PRO A CA 1
ATOM 834 C C . PRO A 1 105 ? 19.909 -35.189 -35.985 1.00 85.50 105 PRO A C 1
ATOM 836 O O . PRO A 1 105 ? 20.188 -34.604 -37.031 1.00 85.50 105 PRO A O 1
ATOM 839 N N . GLU A 1 106 ? 20.322 -36.434 -35.712 1.00 77.69 106 GLU A N 1
ATOM 840 C CA . GLU A 1 106 ? 21.240 -37.210 -36.571 1.00 77.69 106 GLU A CA 1
ATOM 841 C C . GLU A 1 106 ? 20.815 -37.200 -38.035 1.00 77.69 106 GLU A C 1
ATOM 843 O O . GLU A 1 106 ? 21.648 -36.971 -38.888 1.00 77.69 106 GLU A O 1
ATOM 848 N N . LYS A 1 107 ? 19.514 -37.273 -38.331 1.00 76.75 107 LYS A N 1
ATOM 849 C CA . LYS A 1 107 ? 18.994 -37.222 -39.707 1.00 76.75 107 LYS A CA 1
ATOM 850 C C . LYS A 1 107 ? 19.382 -35.964 -40.489 1.00 76.75 107 LYS A C 1
ATOM 852 O O . LYS A 1 107 ? 19.488 -36.023 -41.704 1.00 76.75 107 LYS A O 1
ATOM 857 N N . VAL A 1 108 ? 19.530 -34.822 -39.817 1.00 73.50 108 VAL A N 1
ATOM 858 C CA . VAL A 1 108 ? 19.939 -33.563 -40.462 1.00 73.50 108 VAL A CA 1
ATOM 859 C C . VAL A 1 108 ? 21.452 -33.541 -40.654 1.00 73.50 108 VAL A C 1
ATOM 861 O O . VAL A 1 108 ? 21.911 -33.125 -41.707 1.00 73.50 108 VAL A O 1
ATOM 864 N N . ARG A 1 109 ? 22.214 -34.059 -39.684 1.00 69.44 109 ARG A N 1
ATOM 865 C CA . ARG A 1 109 ? 23.674 -34.196 -39.793 1.00 69.44 109 ARG A CA 1
ATOM 866 C C . ARG A 1 109 ? 24.072 -35.210 -40.861 1.00 69.44 109 ARG A C 1
ATOM 868 O O . ARG A 1 109 ? 24.926 -34.921 -41.678 1.00 69.44 109 ARG A O 1
ATOM 875 N N . GLU A 1 110 ? 23.401 -36.356 -40.891 1.00 71.81 110 GLU A N 1
ATOM 876 C CA . GLU A 1 110 ? 23.538 -37.375 -41.926 1.00 71.81 110 GLU A CA 1
ATOM 877 C C . GLU A 1 110 ? 23.098 -36.838 -43.281 1.00 71.81 110 GLU A C 1
ATOM 879 O O . GLU A 1 110 ? 23.738 -37.159 -44.264 1.00 71.81 110 GLU A O 1
ATOM 884 N N . ALA A 1 111 ? 22.050 -36.010 -43.366 1.00 69.44 111 ALA A N 1
ATOM 885 C CA . ALA A 1 111 ? 21.695 -35.365 -44.627 1.00 69.44 111 ALA A CA 1
ATOM 886 C C . ALA A 1 111 ? 22.794 -34.393 -45.086 1.00 69.44 111 ALA A C 1
ATOM 888 O O . ALA A 1 111 ? 23.178 -34.441 -46.245 1.00 69.44 111 ALA A O 1
ATOM 889 N N . GLU A 1 112 ? 23.343 -33.556 -44.201 1.00 64.56 112 GLU A N 1
ATOM 890 C CA . GLU A 1 112 ? 24.475 -32.670 -44.524 1.00 64.56 112 GLU A CA 1
ATOM 891 C C . GLU A 1 112 ? 25.735 -33.455 -44.934 1.00 64.56 112 GLU A C 1
ATOM 893 O O . GLU A 1 112 ? 26.380 -33.099 -45.917 1.00 64.56 112 GLU A O 1
ATOM 898 N N . GLU A 1 113 ? 26.051 -34.551 -44.238 1.00 65.19 113 GLU A N 1
ATOM 899 C CA . GLU A 1 113 ? 27.171 -35.453 -44.551 1.00 65.19 113 GLU A CA 1
ATOM 900 C C . GLU A 1 113 ? 26.913 -36.303 -45.813 1.00 65.19 113 GLU A C 1
ATOM 902 O O . GLU A 1 113 ? 27.842 -36.617 -46.544 1.00 65.19 113 GLU A O 1
ATOM 907 N N . GLN A 1 114 ? 25.664 -36.659 -46.125 1.00 62.06 114 GLN A N 1
ATOM 908 C CA . GLN A 1 114 ? 25.296 -37.380 -47.354 1.00 62.06 114 GLN A CA 1
ATOM 909 C C . GLN A 1 114 ? 25.242 -36.461 -48.580 1.00 62.06 114 GLN A C 1
ATOM 911 O O . GLN A 1 114 ? 25.354 -36.943 -49.706 1.00 62.06 114 GLN A O 1
ATOM 916 N N . ILE A 1 115 ? 25.063 -35.152 -48.382 1.00 61.50 115 ILE A N 1
ATOM 917 C CA . ILE A 1 115 ? 25.083 -34.152 -49.459 1.00 61.50 115 ILE A CA 1
ATOM 918 C C . ILE A 1 115 ? 26.521 -33.828 -49.900 1.00 61.50 115 ILE A C 1
ATOM 920 O O . ILE A 1 115 ? 26.696 -33.243 -50.971 1.00 61.50 115 ILE A O 1
ATOM 924 N N . SER A 1 116 ? 27.565 -34.240 -49.163 1.00 62.94 116 SER A N 1
ATOM 925 C CA . SER A 1 116 ? 28.931 -34.169 -49.692 1.00 62.94 116 SER A CA 1
ATOM 926 C C . SER A 1 116 ? 29.097 -35.210 -50.803 1.00 62.94 116 SER A C 1
ATOM 928 O O . SER A 1 116 ? 29.391 -36.379 -50.553 1.00 62.94 116 SER A O 1
ATOM 930 N N . ILE A 1 117 ? 28.845 -34.789 -52.041 1.00 65.06 117 ILE A N 1
ATOM 931 C CA . ILE A 1 117 ? 29.117 -35.578 -53.238 1.00 65.06 117 ILE A CA 1
ATOM 932 C C . ILE A 1 117 ? 30.641 -35.677 -53.353 1.00 65.06 117 ILE A C 1
ATOM 934 O O . ILE A 1 117 ? 31.288 -34.677 -53.645 1.00 65.06 117 ILE A O 1
ATOM 938 N N . ASP A 1 118 ? 31.205 -36.862 -53.106 1.00 69.19 118 ASP A N 1
ATOM 939 C CA . ASP A 1 118 ? 32.618 -37.154 -53.374 1.00 69.19 118 ASP A CA 1
ATOM 940 C C . ASP A 1 118 ? 32.840 -37.116 -54.890 1.00 69.19 118 ASP A C 1
ATOM 942 O O . ASP A 1 118 ? 32.571 -38.085 -55.607 1.00 69.19 118 ASP A O 1
ATOM 946 N N . LEU A 1 119 ? 33.231 -35.944 -55.394 1.00 66.38 119 LEU A N 1
ATOM 947 C CA . LEU A 1 119 ? 33.426 -35.719 -56.821 1.00 66.38 119 LEU A CA 1
ATOM 948 C C . LEU A 1 119 ? 34.794 -36.233 -57.295 1.00 66.38 119 LEU A C 1
ATOM 950 O O . LEU A 1 119 ? 35.042 -36.256 -58.495 1.00 66.38 119 LEU A O 1
ATOM 954 N N . GLY A 1 120 ? 35.654 -36.714 -56.394 1.00 76.38 120 GLY A N 1
ATOM 955 C CA . GLY A 1 120 ? 37.035 -37.077 -56.688 1.00 76.38 120 GLY A CA 1
ATOM 956 C C . GLY A 1 120 ? 37.921 -35.853 -56.950 1.00 76.38 120 GLY A C 1
ATOM 957 O O . GLY A 1 120 ? 37.518 -34.881 -57.593 1.00 76.38 120 GLY A O 1
ATOM 958 N N . ASP A 1 121 ? 39.170 -35.924 -56.485 1.00 78.31 121 ASP A N 1
ATOM 959 C CA . ASP A 1 121 ? 40.127 -34.804 -56.473 1.00 78.31 121 ASP A CA 1
ATOM 960 C C . ASP A 1 121 ? 40.313 -34.098 -57.832 1.00 78.31 121 ASP A C 1
ATOM 962 O O . ASP A 1 121 ? 40.606 -32.902 -57.881 1.00 78.31 121 ASP A O 1
ATOM 966 N N . GLU A 1 122 ? 40.180 -34.824 -58.945 1.00 76.31 122 GLU A N 1
ATOM 967 C CA . GLU A 1 122 ? 40.334 -34.267 -60.295 1.00 76.31 122 GLU A CA 1
ATOM 968 C C . GLU A 1 122 ? 39.154 -33.371 -60.697 1.00 76.31 122 GLU A C 1
ATOM 970 O O . GLU A 1 122 ? 39.372 -32.292 -61.252 1.00 76.31 122 GLU A O 1
ATOM 975 N N . TYR A 1 123 ? 37.916 -33.771 -60.387 1.00 76.94 123 TYR A N 1
ATOM 976 C CA . TYR A 1 123 ? 36.729 -32.987 -60.733 1.00 76.94 123 TYR A CA 1
ATOM 977 C C . TYR A 1 123 ? 36.533 -31.814 -59.773 1.00 76.94 123 TYR A C 1
ATOM 979 O O . TYR A 1 123 ? 36.170 -30.730 -60.223 1.00 76.94 123 TYR A O 1
ATOM 987 N N . GLU A 1 124 ? 36.833 -31.979 -58.480 1.00 80.81 124 GLU A N 1
ATOM 988 C CA . GLU A 1 124 ? 36.789 -30.858 -57.530 1.00 80.81 124 GLU A CA 1
ATOM 989 C C . GLU A 1 124 ? 37.751 -29.733 -57.928 1.00 80.81 124 GLU A C 1
ATOM 991 O O . GLU A 1 124 ? 37.373 -28.558 -57.920 1.00 80.81 124 GLU A O 1
ATOM 996 N N . ARG A 1 125 ? 38.981 -30.078 -58.336 1.00 80.81 125 ARG A N 1
ATOM 997 C CA . ARG A 1 125 ? 39.950 -29.094 -58.845 1.00 80.81 125 ARG A CA 1
ATOM 998 C C . ARG A 1 125 ? 39.480 -28.457 -60.141 1.00 80.81 125 ARG A C 1
ATOM 1000 O O . ARG A 1 125 ? 39.537 -27.240 -60.250 1.00 80.81 125 ARG A O 1
ATOM 1007 N N . ALA A 1 126 ? 38.973 -29.250 -61.085 1.00 81.75 126 ALA A N 1
ATOM 1008 C CA . ALA A 1 126 ? 38.460 -28.724 -62.345 1.00 81.75 126 ALA A CA 1
ATOM 1009 C C . ALA A 1 126 ? 37.323 -27.712 -62.127 1.00 81.75 126 ALA A C 1
ATOM 1011 O O . ALA A 1 126 ? 37.322 -26.671 -62.769 1.00 81.75 126 ALA A O 1
ATOM 1012 N N . LEU A 1 127 ? 36.396 -27.966 -61.195 1.00 79.44 127 LEU A N 1
ATOM 1013 C CA . LEU A 1 127 ? 35.334 -27.013 -60.849 1.00 79.44 127 LEU A CA 1
ATOM 1014 C C . LEU A 1 127 ? 35.838 -25.789 -60.070 1.00 79.44 127 LEU A C 1
ATOM 1016 O O . LEU A 1 127 ? 35.286 -24.705 -60.238 1.00 79.44 127 LEU A O 1
ATOM 1020 N N . THR A 1 128 ? 36.852 -25.951 -59.216 1.00 83.00 128 THR A N 1
ATOM 1021 C CA . THR A 1 128 ? 37.414 -24.846 -58.418 1.00 83.00 128 THR A CA 1
ATOM 1022 C C . THR A 1 128 ? 38.262 -23.899 -59.269 1.00 83.00 128 THR A C 1
ATOM 1024 O O . THR A 1 128 ? 38.229 -22.688 -59.052 1.00 83.00 128 THR A O 1
ATOM 1027 N N . ASP A 1 129 ? 38.999 -24.446 -60.237 1.00 86.94 129 ASP A N 1
ATOM 1028 C CA . ASP A 1 129 ? 39.917 -23.702 -61.103 1.00 86.94 129 ASP A CA 1
ATOM 1029 C C . ASP A 1 129 ? 39.259 -23.231 -62.415 1.00 86.94 129 ASP A C 1
ATOM 1031 O O . ASP A 1 129 ? 39.848 -22.415 -63.127 1.00 86.94 129 ASP A O 1
ATOM 1035 N N . ALA A 1 130 ? 38.053 -23.714 -62.745 1.00 86.44 130 ALA A N 1
ATOM 1036 C CA . ALA A 1 130 ? 37.322 -23.291 -63.938 1.00 86.44 130 ALA A CA 1
ATOM 1037 C C . ALA A 1 130 ? 36.961 -21.802 -63.878 1.00 86.44 130 ALA A C 1
ATOM 1039 O O . ALA A 1 130 ? 36.442 -21.285 -62.882 1.00 86.44 130 ALA A O 1
ATOM 1040 N N . SER A 1 131 ? 37.200 -21.102 -64.984 1.00 84.12 131 SER A N 1
ATOM 1041 C CA . SER A 1 131 ? 36.818 -19.701 -65.118 1.00 84.12 131 SER A CA 1
ATOM 1042 C C . SER A 1 131 ? 35.307 -19.549 -65.325 1.00 84.12 131 SER A C 1
ATOM 1044 O O . SER A 1 131 ? 34.616 -20.445 -65.809 1.00 84.12 131 SER A O 1
ATOM 1046 N N . GLN A 1 132 ? 34.773 -18.374 -64.983 1.00 82.81 132 GLN A N 1
ATOM 1047 C CA . GLN A 1 132 ? 33.345 -18.086 -65.142 1.00 82.81 132 GLN A CA 1
ATOM 1048 C C . GLN A 1 132 ? 32.873 -18.240 -66.601 1.00 82.81 132 GLN A C 1
ATOM 1050 O O . GLN A 1 132 ? 31.736 -18.645 -66.822 1.00 82.81 132 GLN A O 1
ATOM 1055 N N . GLU A 1 133 ? 33.727 -17.931 -67.581 1.00 84.00 133 GLU A N 1
ATOM 1056 C CA . GLU A 1 133 ? 33.412 -18.079 -69.008 1.00 84.00 133 GLU A CA 1
ATOM 1057 C C . GLU A 1 133 ? 33.248 -19.560 -69.395 1.00 84.00 133 GLU A C 1
ATOM 1059 O O . GLU A 1 133 ? 32.252 -19.922 -70.013 1.00 84.00 133 GLU A O 1
ATOM 1064 N N . GLU A 1 134 ? 34.148 -20.434 -68.932 1.00 82.88 134 GLU A N 1
ATOM 1065 C CA . GLU A 1 134 ? 34.106 -21.882 -69.203 1.00 82.88 134 GLU A CA 1
ATOM 1066 C C . GLU A 1 134 ? 32.904 -22.580 -68.547 1.00 82.88 134 GLU A C 1
ATOM 1068 O O . GLU A 1 134 ? 32.362 -23.537 -69.099 1.00 82.88 134 GLU A O 1
ATOM 1073 N N . ILE A 1 135 ? 32.456 -22.098 -67.382 1.00 83.00 135 ILE A N 1
ATOM 1074 C CA . ILE A 1 135 ? 31.256 -22.619 -66.706 1.00 83.00 135 ILE A CA 1
ATOM 1075 C C . ILE A 1 135 ? 29.984 -22.244 -67.482 1.00 83.00 135 ILE A C 1
ATOM 1077 O O . ILE A 1 135 ? 29.063 -23.054 -67.573 1.00 83.00 135 ILE A O 1
ATOM 1081 N N . ILE A 1 136 ? 29.923 -21.027 -68.037 1.00 84.25 136 ILE A N 1
ATOM 1082 C CA . ILE A 1 136 ? 28.769 -20.547 -68.815 1.00 84.25 136 ILE A CA 1
ATOM 1083 C C . ILE A 1 136 ? 28.639 -21.314 -70.136 1.00 84.25 136 ILE A C 1
ATOM 1085 O O . ILE A 1 136 ? 27.519 -21.604 -70.544 1.00 84.25 136 ILE A O 1
ATOM 1089 N N . ASP A 1 137 ? 29.755 -21.681 -70.767 1.00 85.19 137 ASP A N 1
ATOM 1090 C CA . ASP A 1 137 ? 29.756 -22.462 -72.012 1.00 85.19 137 ASP A CA 1
ATOM 1091 C C . ASP A 1 137 ? 29.288 -23.921 -71.824 1.00 85.19 137 ASP A C 1
ATOM 1093 O O . ASP A 1 137 ? 28.890 -24.573 -72.794 1.00 85.19 137 ASP A O 1
ATOM 1097 N N . LEU A 1 138 ? 29.336 -24.445 -70.593 1.00 75.81 138 LEU A N 1
ATOM 1098 C CA . LEU A 1 138 ? 28.964 -25.826 -70.261 1.00 75.81 138 LEU A CA 1
ATOM 1099 C C . LEU A 1 138 ? 27.486 -25.997 -69.845 1.00 75.81 138 LEU A C 1
ATOM 1101 O O . LEU A 1 138 ? 26.970 -27.113 -69.943 1.00 75.81 138 LEU A O 1
ATOM 1105 N N . ALA A 1 139 ? 26.831 -24.937 -69.350 1.00 65.69 139 ALA A N 1
ATOM 1106 C CA . ALA A 1 139 ? 25.467 -24.953 -68.791 1.00 65.69 139 ALA A CA 1
ATOM 1107 C C . ALA A 1 139 ? 24.362 -24.806 -69.854 1.00 65.69 139 ALA A C 1
ATOM 1109 O O . ALA A 1 139 ? 23.317 -25.484 -69.700 1.00 65.69 139 ALA A O 1
#

Organism: Heliothis virescens (NCBI:txid7102)

InterPro domains:
  IPR004934 Tropomodulin [PF03250] (8-139)
  IPR004934 Tropomodulin [PTHR10901] (8-139)